Protein AF-A0A0F9NRI1-F1 (afdb_monomer_lite)

pLDDT: mean 72.28, std 18.92, range [35.47, 94.38]

Organism: NCBI:txid412755

Sequence (92 aa):
MGGDMSVIIGRYTEAQFAATLLHCGPHDWHTCETKCSLNVSRPINIDYKDRVYNYFFELFPEMVEEFPAYAASEQMHKWTTFWHEYIEWVES

Secondary structure (DSSP, 8-state):
---------TTS-HHHHHHHHHHH-S---TT-SS---S-TTS-S-HHHHHHHHHHHHHH-THHHHS--GGGHHHHHHHHHHHHHHHHHHHH-

Structure (mmCIF, N/CA/C/O backbone):
data_AF-A0A0F9NRI1-F1
#
_entry.id   AF-A0A0F9NRI1-F1
#
loop_
_atom_site.group_PDB
_atom_site.id
_atom_site.type_symbol
_atom_site.label_atom_id
_atom_site.label_alt_id
_atom_site.label_comp_id
_atom_site.label_asym_id
_atom_site.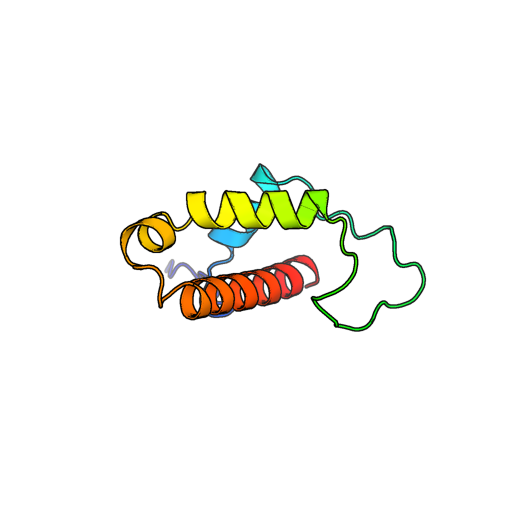label_entity_id
_atom_site.label_seq_id
_atom_site.pdbx_PDB_ins_code
_atom_site.Cartn_x
_atom_site.Cartn_y
_atom_site.Cartn_z
_atom_site.occupancy
_atom_site.B_iso_or_equiv
_atom_site.auth_seq_id
_atom_site.auth_comp_id
_atom_site.auth_asym_id
_atom_site.auth_atom_id
_atom_site.pdbx_PDB_model_num
ATOM 1 N N . MET A 1 1 ? -19.554 -1.361 27.124 1.00 45.81 1 MET A N 1
ATOM 2 C CA . MET A 1 1 ? -18.351 -2.185 26.881 1.00 45.81 1 MET A CA 1
ATOM 3 C C . MET A 1 1 ? -18.384 -2.592 25.423 1.00 45.81 1 MET A C 1
ATOM 5 O O . MET A 1 1 ? -19.425 -3.067 24.993 1.00 45.81 1 MET A O 1
ATOM 9 N N . GLY A 1 2 ? -17.313 -2.316 24.683 1.00 40.78 2 GLY A N 1
ATOM 10 C CA . GLY A 1 2 ? -17.252 -2.464 23.225 1.00 40.78 2 GLY A CA 1
ATOM 11 C C . GLY A 1 2 ? -16.680 -1.211 22.566 1.00 40.78 2 GLY A C 1
ATOM 12 O O . GLY A 1 2 ? -17.319 -0.632 21.700 1.00 40.78 2 GLY A O 1
ATOM 13 N N . GLY A 1 3 ? -15.543 -0.725 23.073 1.00 35.47 3 GLY A N 1
ATOM 14 C CA . GLY A 1 3 ? -14.738 0.257 22.357 1.00 35.47 3 GLY A CA 1
ATOM 15 C C . GLY A 1 3 ? -13.862 -0.533 21.405 1.00 35.47 3 GLY A C 1
ATOM 16 O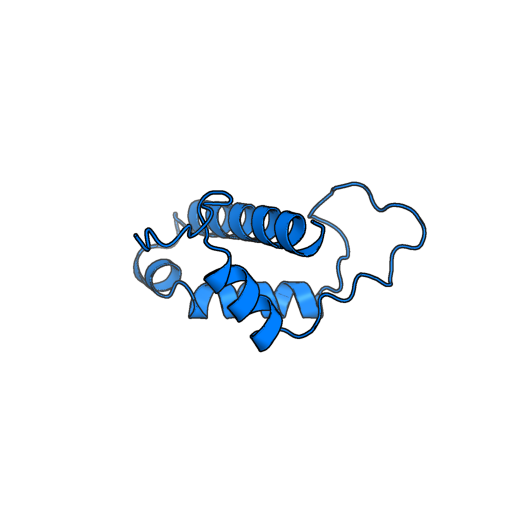 O . GLY A 1 3 ? -12.961 -1.231 21.863 1.00 35.47 3 GLY A O 1
ATOM 17 N N . ASP A 1 4 ? -14.227 -0.497 20.133 1.00 42.59 4 ASP A N 1
ATOM 18 C CA . ASP A 1 4 ? -13.501 -1.096 19.025 1.00 42.59 4 ASP A CA 1
ATOM 19 C C . ASP A 1 4 ? -12.061 -0.558 19.048 1.00 42.59 4 ASP A C 1
ATOM 21 O O . ASP A 1 4 ? -11.817 0.622 18.790 1.00 42.59 4 ASP A O 1
ATOM 25 N N . MET A 1 5 ? -11.118 -1.390 19.501 1.00 42.50 5 MET A N 1
ATOM 26 C CA . MET A 1 5 ? -9.689 -1.100 19.432 1.00 42.50 5 MET A CA 1
ATOM 27 C C . MET A 1 5 ? -9.252 -1.342 17.991 1.00 42.50 5 MET A C 1
ATOM 29 O O . MET A 1 5 ? -8.551 -2.305 17.698 1.00 42.50 5 MET A O 1
ATOM 33 N N . SER A 1 6 ? -9.650 -0.454 17.086 1.00 46.44 6 SER A N 1
ATOM 34 C CA . SER A 1 6 ? -8.891 -0.254 15.862 1.00 46.44 6 SER A CA 1
ATOM 35 C C . SER A 1 6 ? -7.528 0.283 16.298 1.00 46.44 6 SER A C 1
ATOM 37 O O . SER A 1 6 ? -7.387 1.475 16.587 1.00 46.44 6 SER A O 1
ATOM 39 N N . VAL A 1 7 ? -6.559 -0.618 16.472 1.00 47.91 7 VAL A N 1
ATOM 40 C CA . VAL A 1 7 ? -5.173 -0.270 16.766 1.00 47.91 7 VAL A CA 1
ATOM 41 C C . VAL A 1 7 ? -4.709 0.610 15.613 1.00 47.91 7 VAL A C 1
ATOM 43 O O . VAL A 1 7 ? -4.620 0.178 14.466 1.00 47.91 7 VAL A O 1
ATOM 46 N N . ILE A 1 8 ? -4.494 1.889 15.907 1.00 45.22 8 ILE A N 1
ATOM 47 C CA . ILE A 1 8 ? -3.892 2.820 14.962 1.00 45.22 8 ILE A CA 1
ATOM 48 C C . ILE A 1 8 ? -2.406 2.458 14.913 1.00 45.22 8 ILE A C 1
ATOM 50 O O . ILE A 1 8 ? -1.613 2.965 15.707 1.00 45.22 8 ILE A O 1
ATOM 54 N N . ILE A 1 9 ? -2.032 1.533 14.031 1.00 51.16 9 ILE A N 1
ATOM 55 C CA . ILE A 1 9 ? -0.631 1.319 13.665 1.00 51.16 9 ILE A CA 1
ATOM 56 C C . ILE A 1 9 ? -0.321 2.344 12.572 1.00 51.16 9 ILE A C 1
ATOM 58 O O . ILE A 1 9 ? -0.431 2.059 11.388 1.00 51.16 9 ILE A O 1
ATOM 62 N N . GLY A 1 10 ? -0.003 3.573 12.985 1.00 58.31 10 GLY A N 1
ATOM 63 C CA . GLY A 1 10 ? 0.429 4.632 12.069 1.00 58.31 10 GLY A CA 1
ATOM 64 C C . GLY A 1 10 ? -0.696 5.434 11.403 1.00 58.31 10 GLY A C 1
ATOM 65 O O . GLY A 1 10 ? -1.730 5.709 12.009 1.00 58.31 10 GLY A O 1
ATOM 66 N N . ARG A 1 11 ? -0.452 5.936 10.187 1.00 78.88 11 ARG A N 1
ATOM 67 C CA . ARG A 1 11 ? -1.415 6.774 9.439 1.00 78.88 11 ARG A CA 1
ATOM 68 C C . ARG A 1 11 ? -2.507 5.952 8.756 1.00 78.88 11 ARG A C 1
ATOM 70 O O . ARG A 1 11 ? -3.512 6.529 8.340 1.00 78.88 11 ARG A O 1
ATOM 77 N N . TYR A 1 12 ? -2.308 4.644 8.649 1.00 88.19 12 TYR A N 1
ATOM 78 C CA . TYR A 1 12 ? -3.221 3.701 8.017 1.00 88.19 12 TYR A CA 1
ATOM 79 C C . TYR A 1 12 ? -3.748 2.684 9.038 1.00 88.19 12 TYR A C 1
ATOM 81 O O . TYR A 1 12 ? -3.301 2.615 10.179 1.00 88.19 12 TYR A O 1
ATOM 89 N N . THR A 1 13 ? -4.779 1.937 8.658 1.00 90.31 13 THR A N 1
ATOM 90 C CA . THR A 1 13 ? -5.477 1.002 9.552 1.00 90.31 13 THR A CA 1
ATOM 91 C C . THR A 1 13 ? -5.182 -0.445 9.182 1.00 90.31 13 THR A C 1
ATOM 93 O O . THR A 1 13 ? -5.008 -0.772 8.007 1.00 90.31 13 THR A O 1
ATOM 96 N N . GLU A 1 14 ? -5.244 -1.347 10.166 1.00 90.81 14 GLU A N 1
ATOM 97 C CA . GLU A 1 14 ? -5.118 -2.793 9.928 1.00 90.81 14 GLU A CA 1
ATOM 98 C C . GLU A 1 14 ? -6.130 -3.309 8.895 1.00 90.81 14 GLU A C 1
ATOM 100 O O . GLU A 1 14 ? -5.814 -4.191 8.104 1.00 90.81 14 GLU A O 1
ATOM 105 N N . ALA A 1 15 ? -7.335 -2.731 8.840 1.00 92.06 15 ALA A N 1
ATOM 106 C CA . ALA A 1 15 ? -8.339 -3.091 7.843 1.00 92.06 15 ALA A CA 1
ATOM 107 C C . ALA A 1 15 ? -7.876 -2.782 6.407 1.00 92.06 15 ALA A C 1
ATOM 109 O O . ALA A 1 15 ? -8.135 -3.569 5.497 1.00 92.06 15 ALA A O 1
ATOM 110 N N . GLN A 1 16 ? -7.161 -1.672 6.197 1.00 93.94 16 GLN A N 1
ATOM 111 C CA . GLN A 1 16 ? -6.584 -1.320 4.893 1.00 93.94 16 GLN A CA 1
ATOM 112 C C . GLN A 1 16 ? -5.430 -2.259 4.529 1.00 93.94 16 GLN A C 1
ATOM 114 O O . GLN A 1 16 ? -5.317 -2.685 3.377 1.00 93.94 16 GLN A O 1
ATOM 119 N N . PHE A 1 17 ? -4.609 -2.644 5.507 1.00 92.19 17 PHE A N 1
ATOM 120 C CA . PHE A 1 17 ? -3.539 -3.622 5.305 1.00 92.19 17 PHE A CA 1
ATOM 121 C C . PHE A 1 17 ? -4.088 -5.017 4.986 1.00 92.19 17 PHE A C 1
ATOM 123 O O . PHE A 1 17 ? -3.659 -5.649 4.020 1.00 92.19 17 PHE A O 1
ATOM 130 N N . ALA A 1 18 ? -5.103 -5.469 5.722 1.00 91.81 18 ALA A N 1
ATOM 131 C CA . ALA A 1 18 ? -5.783 -6.732 5.469 1.00 91.81 18 ALA A CA 1
ATOM 132 C C . ALA A 1 18 ? -6.461 -6.744 4.091 1.00 91.81 18 ALA A C 1
ATOM 134 O O . ALA A 1 18 ? -6.307 -7.710 3.345 1.00 91.81 18 ALA A O 1
ATOM 135 N N . ALA A 1 19 ? -7.151 -5.661 3.711 1.00 94.00 19 ALA A N 1
ATOM 136 C CA . ALA A 1 19 ? -7.728 -5.515 2.374 1.00 94.00 19 ALA A CA 1
ATOM 137 C C . ALA A 1 19 ? -6.651 -5.607 1.281 1.00 94.00 19 ALA A C 1
ATOM 139 O O . ALA A 1 19 ? -6.831 -6.313 0.290 1.00 94.00 19 ALA A O 1
ATOM 140 N N . THR A 1 20 ? -5.500 -4.972 1.507 1.00 92.38 20 THR A N 1
ATOM 141 C CA . THR A 1 20 ? -4.347 -5.022 0.598 1.00 92.38 20 THR A CA 1
ATOM 142 C C . THR A 1 20 ? -3.820 -6.439 0.425 1.00 92.38 20 THR A C 1
ATOM 144 O O . THR A 1 20 ? -3.632 -6.876 -0.707 1.00 92.38 20 THR A O 1
ATOM 147 N N . LEU A 1 21 ? -3.633 -7.184 1.517 1.00 89.62 21 LEU A N 1
ATOM 148 C CA . LEU A 1 21 ? -3.172 -8.574 1.472 1.00 89.62 21 LEU A CA 1
ATOM 149 C C . LEU A 1 21 ? -4.185 -9.492 0.764 1.00 89.62 21 LEU A C 1
ATOM 151 O O . LEU A 1 21 ? -3.810 -10.344 -0.039 1.00 89.62 21 LEU A O 1
ATOM 155 N N . LEU A 1 22 ? -5.482 -9.302 1.023 1.00 91.75 22 LEU A N 1
ATOM 156 C CA . LEU A 1 22 ? -6.546 -10.068 0.368 1.00 91.75 22 LEU A CA 1
ATOM 157 C C . LEU A 1 22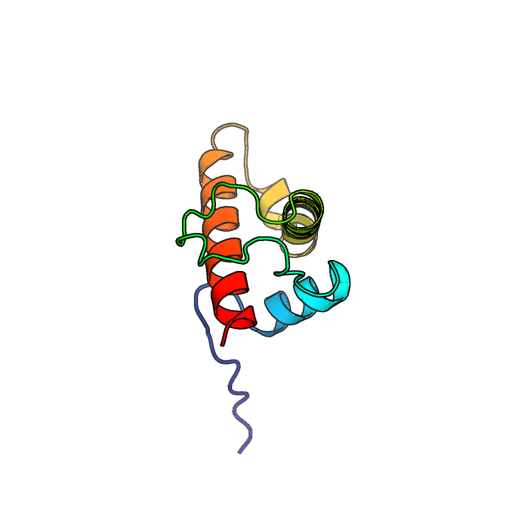 ? -6.603 -9.803 -1.141 1.00 91.75 22 LEU A C 1
ATOM 159 O O . LEU A 1 22 ? -6.824 -10.734 -1.914 1.00 91.75 22 LEU A O 1
ATOM 163 N N . HIS A 1 23 ? -6.403 -8.553 -1.558 1.00 92.75 23 HIS A N 1
ATOM 164 C CA . HIS A 1 23 ? -6.475 -8.160 -2.961 1.00 92.75 23 HIS A CA 1
ATOM 165 C C . HIS A 1 23 ? -5.196 -8.507 -3.737 1.00 92.75 23 HIS A C 1
ATOM 167 O O . HIS A 1 23 ? -5.253 -9.062 -4.832 1.00 92.75 23 HIS A O 1
ATOM 173 N N . CYS A 1 24 ? -4.027 -8.196 -3.175 1.00 88.62 24 CYS A N 1
ATOM 174 C CA . CYS A 1 24 ? -2.741 -8.307 -3.870 1.00 88.62 24 CYS A CA 1
ATOM 175 C C . CYS A 1 24 ? -2.129 -9.715 -3.799 1.00 88.62 24 CYS A C 1
ATOM 177 O O . CYS A 1 24 ? -1.169 -10.012 -4.528 1.00 88.62 24 CYS A O 1
ATOM 179 N N . GLY A 1 25 ? -2.708 -10.577 -2.958 1.00 83.88 25 GLY A N 1
ATOM 180 C CA . GLY A 1 25 ? -2.244 -11.926 -2.672 1.00 83.88 25 GLY A CA 1
ATOM 181 C C . GLY A 1 25 ? -1.319 -11.980 -1.453 1.00 83.88 25 GLY A C 1
ATOM 182 O O . GLY A 1 25 ? -1.016 -10.952 -0.849 1.00 83.88 25 GLY A O 1
ATOM 183 N N . PRO A 1 26 ? -0.856 -13.181 -1.071 1.00 79.00 26 PRO A N 1
ATOM 184 C CA . PRO A 1 26 ? 0.065 -13.328 0.046 1.00 79.00 26 PRO A CA 1
ATOM 185 C C . PRO A 1 26 ? 1.361 -12.556 -0.217 1.00 79.00 26 PRO A C 1
ATOM 187 O O . PRO A 1 26 ? 1.879 -12.552 -1.337 1.00 79.00 26 PRO A O 1
ATOM 190 N N . HIS A 1 27 ? 1.893 -11.933 0.834 1.00 69.31 27 HIS A N 1
ATOM 191 C CA . HIS A 1 27 ? 3.201 -11.297 0.785 1.00 69.31 27 HIS A CA 1
ATOM 192 C C . HIS A 1 27 ? 4.276 -12.380 0.619 1.00 69.31 27 HIS A C 1
ATOM 194 O O . HIS A 1 27 ? 4.564 -13.130 1.551 1.00 69.31 27 HIS A O 1
ATOM 200 N N . ASP A 1 28 ? 4.833 -12.504 -0.586 1.00 62.12 28 ASP A N 1
ATOM 201 C CA . ASP A 1 28 ? 5.820 -13.538 -0.902 1.00 62.12 28 ASP A CA 1
ATOM 202 C C . ASP A 1 28 ? 7.241 -13.015 -0.636 1.00 62.12 28 ASP A C 1
ATOM 204 O O . ASP A 1 28 ? 7.850 -12.333 -1.464 1.00 62.12 28 ASP A O 1
ATOM 208 N N . TRP A 1 29 ? 7.748 -13.294 0.569 1.00 58.84 29 TRP A N 1
ATOM 209 C CA . TRP A 1 29 ? 9.069 -12.867 1.052 1.00 58.84 29 TRP A CA 1
ATOM 210 C C . TRP A 1 29 ? 10.235 -13.691 0.460 1.00 58.84 29 TRP A C 1
ATOM 212 O O . TRP A 1 29 ? 11.410 -13.352 0.630 1.00 58.84 29 TRP A O 1
ATOM 222 N N . HIS A 1 30 ? 9.954 -14.797 -0.237 1.00 49.84 30 HIS A N 1
ATOM 223 C CA . HIS A 1 30 ? 10.934 -15.853 -0.518 1.00 49.84 30 HIS A CA 1
ATOM 224 C C . HIS A 1 30 ? 11.935 -15.593 -1.662 1.00 49.84 30 HIS A C 1
ATOM 226 O O . HIS A 1 30 ? 12.263 -16.505 -2.418 1.00 49.84 30 HIS A O 1
ATOM 232 N N . THR A 1 31 ? 12.538 -14.404 -1.753 1.00 43.97 31 THR A N 1
ATOM 233 C CA . THR A 1 31 ? 13.715 -14.202 -2.629 1.00 43.97 31 THR A CA 1
ATOM 234 C C . THR A 1 31 ? 14.899 -13.474 -1.999 1.00 43.97 31 THR A C 1
ATOM 236 O O . THR A 1 31 ? 15.810 -13.074 -2.721 1.00 43.97 31 THR A O 1
ATOM 239 N N . CYS A 1 32 ? 14.975 -13.339 -0.671 1.00 44.22 32 CYS A N 1
ATOM 240 C CA . CYS A 1 32 ? 16.235 -12.946 -0.036 1.00 44.22 32 CYS A CA 1
ATOM 241 C C . CYS A 1 32 ? 16.595 -13.868 1.134 1.00 44.22 32 CYS A C 1
ATOM 243 O O . CYS A 1 32 ? 16.302 -13.583 2.291 1.00 44.22 32 CYS A O 1
ATOM 245 N N . GLU A 1 33 ? 17.285 -14.972 0.823 1.00 42.28 33 GLU A N 1
ATOM 246 C CA . GLU A 1 33 ? 17.854 -15.919 1.802 1.00 42.28 33 GLU A CA 1
ATOM 247 C C . GLU A 1 33 ? 18.828 -15.256 2.795 1.00 42.28 33 GLU A C 1
ATOM 249 O O . GLU A 1 33 ? 19.165 -15.823 3.833 1.00 42.28 33 GLU A O 1
ATOM 254 N N . THR A 1 34 ? 19.266 -14.028 2.524 1.00 41.22 34 THR A N 1
ATOM 255 C CA . THR A 1 34 ? 20.206 -13.297 3.367 1.00 41.22 34 THR A CA 1
ATOM 256 C C . THR A 1 34 ? 19.692 -11.900 3.658 1.00 41.22 34 THR A C 1
ATOM 258 O O . THR A 1 34 ? 20.114 -10.963 2.989 1.00 41.22 34 THR A O 1
ATOM 261 N N . LYS A 1 35 ? 18.807 -11.770 4.660 1.00 43.59 35 LYS A N 1
ATOM 262 C CA . LYS A 1 35 ? 18.516 -10.522 5.397 1.00 43.59 35 LYS A CA 1
ATOM 263 C C . LYS A 1 35 ? 18.736 -9.265 4.548 1.00 43.59 35 LYS A C 1
ATOM 265 O O . LYS A 1 35 ? 19.640 -8.478 4.843 1.00 43.59 35 LYS A O 1
ATOM 270 N N . CYS A 1 36 ? 17.981 -9.123 3.457 1.00 42.47 36 CYS A N 1
ATOM 271 C CA . CYS A 1 36 ? 18.037 -7.903 2.669 1.00 42.47 36 CYS A CA 1
ATOM 272 C C . CYS A 1 36 ? 17.669 -6.780 3.629 1.00 42.47 36 CYS A C 1
ATOM 274 O O . CYS A 1 36 ? 16.578 -6.764 4.193 1.00 42.47 36 CYS A O 1
ATOM 276 N N . SER A 1 37 ? 18.648 -5.924 3.914 1.00 39.47 37 SER A N 1
ATOM 277 C CA . SER A 1 37 ? 18.454 -4.779 4.782 1.00 39.47 37 SER A CA 1
ATOM 278 C C . SER A 1 37 ? 17.280 -3.961 4.257 1.00 39.47 37 SER A C 1
ATOM 280 O O . SER A 1 37 ? 17.005 -3.991 3.058 1.00 39.47 37 SER A O 1
ATOM 282 N N . LEU A 1 38 ? 16.631 -3.240 5.170 1.00 42.25 38 LEU A N 1
ATOM 283 C CA . LEU A 1 38 ? 15.510 -2.296 5.034 1.00 42.25 38 LEU A CA 1
ATOM 284 C C . LEU A 1 38 ? 15.701 -1.178 3.977 1.00 42.25 38 LEU A C 1
ATOM 286 O O . LEU A 1 38 ? 15.242 -0.054 4.136 1.00 42.25 38 LEU A O 1
ATOM 290 N N . ASN A 1 39 ? 16.398 -1.436 2.877 1.00 43.16 39 ASN A N 1
ATOM 291 C CA . ASN A 1 39 ? 16.311 -0.664 1.660 1.00 43.16 39 ASN A CA 1
ATOM 292 C C . ASN A 1 39 ? 15.055 -1.114 0.918 1.00 43.16 39 ASN A C 1
ATOM 294 O O . ASN A 1 39 ? 15.098 -1.959 0.028 1.00 43.16 39 ASN A O 1
ATOM 298 N N . VAL A 1 40 ? 13.961 -0.428 1.229 1.00 50.56 40 VAL A N 1
ATOM 299 C CA . VAL A 1 40 ? 12.676 -0.287 0.509 1.00 50.56 40 VAL A CA 1
ATOM 300 C C . VAL A 1 40 ? 12.744 -0.161 -1.030 1.00 50.56 40 VAL A C 1
ATOM 302 O O . VAL A 1 40 ? 11.720 -0.068 -1.721 1.00 50.56 40 VAL A O 1
ATOM 305 N N . SER A 1 41 ? 13.952 -0.140 -1.586 1.00 41.38 41 SER A N 1
ATOM 306 C CA . SER A 1 41 ? 14.282 0.277 -2.937 1.00 41.38 41 SER A CA 1
ATOM 307 C C . SER A 1 41 ? 14.749 -0.848 -3.871 1.00 41.38 41 SER A C 1
ATOM 309 O O . SER A 1 41 ? 14.848 -0.551 -5.058 1.00 41.38 41 SER A O 1
ATOM 311 N N . ARG A 1 42 ? 15.040 -2.098 -3.443 1.00 48.47 42 ARG A N 1
ATOM 312 C CA . ARG A 1 42 ? 15.479 -3.189 -4.368 1.00 48.47 42 ARG A CA 1
ATOM 313 C C . ARG A 1 42 ? 15.283 -4.629 -3.846 1.00 48.47 42 ARG A C 1
ATOM 315 O O . ARG A 1 42 ? 15.475 -4.859 -2.662 1.00 48.47 42 ARG A O 1
ATOM 322 N N . PRO A 1 43 ? 15.160 -5.609 -4.763 1.00 46.62 43 PRO A N 1
ATOM 323 C CA . PRO A 1 43 ? 13.938 -5.974 -5.462 1.00 46.62 43 PRO A CA 1
ATOM 324 C C . PRO A 1 43 ? 13.089 -6.892 -4.562 1.00 46.62 43 PRO A C 1
ATOM 326 O O . PRO A 1 43 ? 13.246 -8.111 -4.553 1.00 46.62 43 PRO A O 1
ATOM 329 N N . ILE A 1 44 ? 12.166 -6.291 -3.816 1.00 57.91 44 ILE A N 1
ATOM 330 C CA . ILE A 1 44 ? 10.933 -6.992 -3.443 1.00 57.91 44 ILE A CA 1
ATOM 331 C C . ILE A 1 44 ? 10.284 -7.392 -4.764 1.00 57.91 44 ILE A C 1
ATOM 333 O O . ILE A 1 44 ? 10.371 -6.595 -5.699 1.00 57.91 44 ILE A O 1
ATOM 337 N N . ASN A 1 45 ? 9.714 -8.598 -4.848 1.00 69.81 45 ASN A N 1
ATOM 338 C CA . ASN A 1 45 ? 8.902 -9.070 -5.970 1.00 69.81 45 ASN A CA 1
ATOM 339 C C . ASN A 1 45 ? 8.179 -7.876 -6.619 1.00 69.81 45 ASN A C 1
ATOM 341 O O . ASN A 1 45 ? 7.222 -7.348 -6.048 1.00 69.81 45 ASN A O 1
ATOM 345 N N . ILE A 1 46 ? 8.738 -7.367 -7.726 1.00 74.00 46 ILE A N 1
ATOM 346 C CA . ILE A 1 46 ? 8.355 -6.051 -8.257 1.00 74.00 46 ILE A CA 1
ATOM 347 C C . ILE A 1 46 ? 6.894 -6.094 -8.676 1.00 74.00 46 ILE A C 1
ATOM 349 O O . ILE A 1 46 ? 6.149 -5.168 -8.390 1.00 74.00 46 ILE A O 1
ATOM 353 N N . ASP A 1 47 ? 6.461 -7.254 -9.169 1.00 79.75 47 ASP A N 1
ATOM 354 C CA . ASP A 1 47 ? 5.079 -7.534 -9.508 1.00 79.75 47 ASP A CA 1
ATOM 355 C C . ASP A 1 47 ? 4.166 -7.438 -8.278 1.00 79.75 47 ASP A C 1
ATOM 357 O O . ASP A 1 47 ? 3.044 -6.950 -8.387 1.00 79.75 47 ASP A O 1
ATOM 361 N N . TYR A 1 48 ? 4.603 -7.902 -7.100 1.00 83.38 48 TYR A N 1
ATOM 362 C CA . TYR A 1 48 ? 3.834 -7.743 -5.859 1.00 83.38 48 TYR A CA 1
ATOM 363 C C . TYR A 1 48 ? 3.760 -6.278 -5.433 1.00 83.38 48 TYR A C 1
ATOM 365 O O . TYR A 1 48 ? 2.676 -5.770 -5.150 1.00 83.38 48 TYR A O 1
ATOM 373 N N . LYS A 1 49 ? 4.901 -5.584 -5.424 1.00 83.00 49 LYS A N 1
ATOM 374 C CA . LYS A 1 49 ? 4.963 -4.164 -5.064 1.00 83.00 49 LYS A CA 1
ATOM 375 C C . LYS A 1 49 ? 4.103 -3.311 -5.999 1.00 83.00 49 LYS A C 1
ATOM 377 O O . LYS A 1 49 ? 3.396 -2.434 -5.517 1.00 83.00 49 LYS A O 1
ATOM 382 N N . ASP A 1 50 ? 4.120 -3.596 -7.297 1.00 85.44 50 ASP A N 1
ATOM 383 C CA . ASP A 1 50 ? 3.328 -2.893 -8.306 1.00 85.44 50 ASP A CA 1
ATOM 384 C C . ASP A 1 50 ? 1.829 -3.172 -8.138 1.00 85.44 50 ASP A C 1
ATOM 386 O O . ASP A 1 50 ? 1.018 -2.257 -8.271 1.00 85.44 50 ASP A O 1
ATOM 390 N N . ARG A 1 51 ? 1.432 -4.401 -7.769 1.00 89.00 51 ARG A N 1
ATOM 391 C CA . ARG A 1 51 ? 0.035 -4.694 -7.398 1.00 89.00 51 ARG A CA 1
ATOM 392 C C . ARG A 1 51 ? -0.411 -3.874 -6.192 1.00 89.00 51 ARG A C 1
ATOM 394 O O . ARG A 1 51 ? -1.465 -3.251 -6.254 1.00 89.00 51 ARG A O 1
ATOM 401 N N . VAL A 1 52 ? 0.404 -3.829 -5.137 1.00 90.69 52 VAL A N 1
ATOM 402 C CA . VAL A 1 52 ? 0.097 -3.033 -3.939 1.00 90.69 52 VAL A CA 1
ATOM 403 C C . VAL A 1 52 ? 0.070 -1.537 -4.258 1.00 90.69 52 VAL A C 1
ATOM 405 O O . VAL A 1 52 ? -0.810 -0.832 -3.775 1.00 90.69 52 VAL A O 1
ATOM 408 N N . TYR A 1 53 ? 0.977 -1.054 -5.111 1.00 90.06 53 TYR A N 1
ATOM 409 C CA . TYR A 1 53 ? 0.992 0.332 -5.581 1.00 90.06 53 TYR A CA 1
ATOM 410 C C . TYR A 1 53 ? -0.284 0.695 -6.337 1.00 90.06 53 TYR A C 1
ATOM 412 O O . TYR A 1 53 ? -0.887 1.724 -6.056 1.00 90.06 53 TYR A O 1
ATOM 420 N N . ASN A 1 54 ? -0.727 -0.152 -7.265 1.00 90.88 54 ASN A N 1
ATOM 421 C CA . ASN A 1 54 ? -1.963 0.094 -8.004 1.00 90.88 54 ASN A CA 1
ATOM 422 C C . ASN A 1 54 ? -3.177 0.066 -7.068 1.00 90.88 54 ASN A C 1
ATOM 424 O O . ASN A 1 54 ? -3.996 0.983 -7.095 1.00 90.88 54 ASN A O 1
ATOM 428 N N . TYR A 1 55 ? -3.244 -0.929 -6.180 1.00 94.38 55 TYR A N 1
ATOM 429 C CA . TYR A 1 55 ? -4.340 -1.056 -5.223 1.00 94.38 55 TYR A CA 1
ATOM 430 C C . TYR A 1 55 ? -4.383 0.090 -4.203 1.00 94.38 55 TYR A C 1
ATOM 432 O O . TYR A 1 55 ? -5.458 0.480 -3.755 1.00 94.38 55 TYR A O 1
ATOM 440 N N . PHE A 1 56 ? -3.243 0.700 -3.870 1.00 93.06 56 PHE A N 1
ATOM 441 C CA . PHE A 1 56 ? -3.198 1.890 -3.021 1.00 93.06 56 PHE A CA 1
ATOM 442 C C . PHE A 1 56 ? -4.059 3.033 -3.585 1.00 93.06 56 PHE A C 1
ATOM 444 O O . PHE A 1 56 ? -4.796 3.666 -2.834 1.00 93.06 56 PHE A O 1
ATOM 451 N N . PHE A 1 57 ? -4.048 3.269 -4.899 1.00 91.12 57 PHE A N 1
ATOM 452 C CA . PHE A 1 57 ? -4.910 4.294 -5.507 1.00 91.12 57 PHE A CA 1
ATOM 453 C C . PHE A 1 57 ? -6.378 3.869 -5.617 1.00 91.12 57 PHE A C 1
ATOM 455 O O . PHE A 1 57 ? -7.247 4.731 -5.715 1.00 91.12 57 PHE A O 1
ATOM 462 N N . GLU A 1 58 ? -6.673 2.569 -5.567 1.00 93.44 58 GLU A N 1
ATOM 463 C CA . GLU A 1 58 ? -8.050 2.077 -5.438 1.00 93.44 58 GLU A CA 1
ATOM 464 C C . GLU A 1 58 ? -8.589 2.264 -4.012 1.00 93.44 58 GLU A C 1
ATOM 466 O O . GLU A 1 58 ? -9.762 2.587 -3.834 1.00 93.44 58 GLU A O 1
ATOM 471 N N . LEU A 1 59 ? -7.736 2.091 -2.996 1.00 91.69 59 LEU A N 1
ATO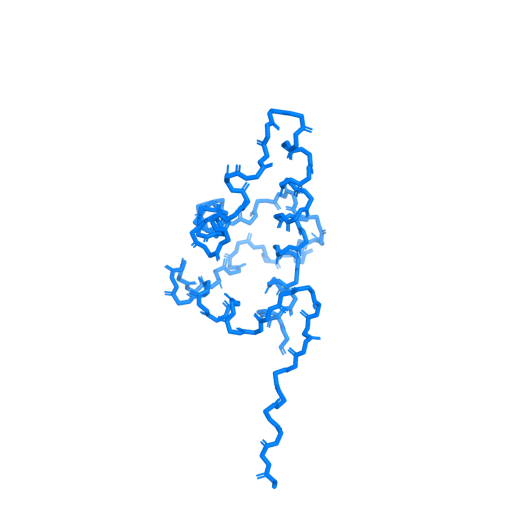M 472 C CA . LEU A 1 59 ? -8.070 2.327 -1.588 1.00 91.69 59 LEU A CA 1
ATOM 473 C C . LEU A 1 59 ? -8.232 3.812 -1.253 1.00 91.69 59 LEU A C 1
ATOM 475 O O . LEU A 1 59 ? -9.049 4.152 -0.398 1.00 91.69 59 LEU A O 1
ATOM 479 N N . PHE A 1 60 ? -7.445 4.669 -1.904 1.00 90.56 60 PHE A N 1
ATOM 480 C CA . PHE A 1 60 ? -7.376 6.107 -1.643 1.00 90.56 60 PHE A CA 1
ATOM 481 C C . PHE A 1 60 ? -7.583 6.905 -2.941 1.00 90.56 60 PHE A C 1
ATOM 483 O O . PHE A 1 60 ? -6.640 7.536 -3.437 1.00 90.56 60 PHE A O 1
ATOM 490 N N . PRO A 1 61 ? -8.790 6.871 -3.540 1.00 88.12 61 PRO A N 1
ATOM 491 C CA . PRO A 1 61 ? -9.066 7.543 -4.811 1.00 88.12 61 PRO A CA 1
ATOM 492 C C . PRO A 1 61 ? -8.852 9.063 -4.744 1.00 88.12 61 PRO A C 1
ATOM 494 O O . PRO A 1 61 ? -8.487 9.678 -5.747 1.00 88.12 61 PRO A O 1
ATOM 497 N N . GLU A 1 62 ? -8.974 9.675 -3.562 1.00 84.12 62 GLU A N 1
ATOM 498 C CA . GLU A 1 62 ? -8.671 11.091 -3.333 1.00 84.12 62 GLU A CA 1
ATOM 499 C C . GLU A 1 62 ? -7.220 11.447 -3.696 1.00 84.12 62 GLU A C 1
ATOM 501 O O . GLU A 1 62 ? -6.931 12.562 -4.126 1.00 84.12 62 GLU A O 1
ATOM 506 N N . MET A 1 63 ? -6.300 10.479 -3.625 1.00 78.94 63 MET A N 1
ATOM 507 C CA . MET A 1 63 ? -4.899 10.675 -4.001 1.00 78.94 63 MET A CA 1
ATOM 508 C C . MET A 1 63 ? -4.714 10.861 -5.510 1.00 78.94 63 MET A C 1
ATOM 510 O O . MET A 1 63 ? -3.686 11.394 -5.931 1.00 78.94 63 MET A O 1
ATOM 514 N N . VAL A 1 64 ? -5.686 10.435 -6.321 1.00 76.69 64 VAL A N 1
ATOM 515 C CA . VAL A 1 64 ? -5.703 10.634 -7.777 1.00 76.69 64 VAL A CA 1
ATOM 516 C C . VAL A 1 64 ? -6.350 11.975 -8.132 1.00 76.69 64 VAL A C 1
ATOM 518 O O . VAL A 1 64 ? -5.882 12.658 -9.042 1.00 76.69 64 VAL A O 1
ATOM 521 N N 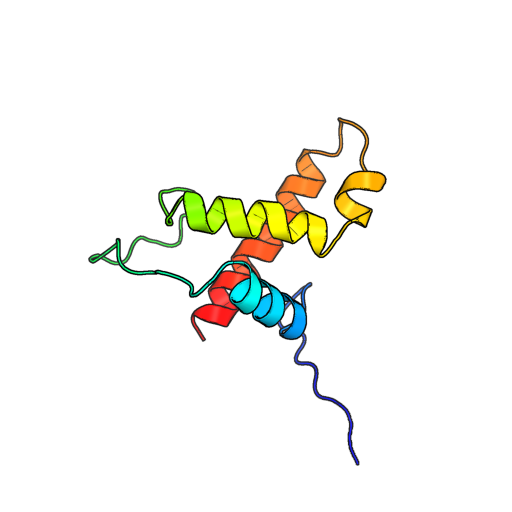. GLU A 1 65 ? -7.402 12.366 -7.410 1.00 69.06 65 GLU A N 1
ATOM 522 C CA . GLU A 1 65 ? -8.214 13.548 -7.727 1.00 69.06 65 GLU A CA 1
ATOM 523 C C . GLU A 1 65 ? -7.622 14.869 -7.201 1.00 69.06 65 GLU A C 1
ATOM 525 O O . GLU A 1 65 ? -7.789 15.911 -7.837 1.00 69.06 65 GLU A O 1
ATOM 530 N N . GLU A 1 66 ? -6.903 14.855 -6.074 1.00 61.12 66 GLU A N 1
ATOM 531 C CA . GLU A 1 66 ? -6.497 16.087 -5.373 1.00 61.12 66 GLU A CA 1
ATOM 532 C C . GLU A 1 66 ? -5.198 16.742 -5.882 1.00 61.12 66 GLU A C 1
ATOM 534 O O . GLU A 1 66 ? -4.865 17.859 -5.477 1.00 61.12 66 GLU A O 1
ATOM 539 N N . PHE A 1 67 ? -4.443 16.100 -6.778 1.00 58.56 67 PHE A N 1
ATOM 540 C CA . PHE A 1 67 ? -3.027 16.431 -6.959 1.00 58.56 67 PHE A CA 1
ATOM 541 C C . PHE A 1 67 ? -2.635 16.795 -8.407 1.00 58.56 67 PHE A C 1
ATOM 543 O O . PHE A 1 67 ? -2.324 15.922 -9.218 1.00 58.56 67 PHE A O 1
ATOM 550 N N . PRO A 1 68 ? -2.578 18.097 -8.761 1.00 58.47 68 PRO A N 1
ATOM 551 C CA . PRO A 1 68 ? -1.923 18.571 -9.989 1.00 58.47 68 PRO A CA 1
ATOM 552 C C . PRO A 1 68 ? -0.430 18.189 -10.035 1.00 58.47 68 PRO A C 1
ATOM 554 O O . PRO A 1 68 ? 0.182 17.923 -9.009 1.00 58.47 68 PRO A O 1
ATOM 557 N N . ALA A 1 69 ? 0.186 18.209 -11.225 1.00 58.91 69 ALA A N 1
ATOM 558 C CA . ALA A 1 69 ? 1.514 17.637 -11.534 1.00 58.91 69 ALA A CA 1
ATOM 559 C C . ALA A 1 69 ? 2.691 17.967 -10.576 1.00 58.91 69 ALA A C 1
ATOM 561 O O . ALA A 1 69 ? 3.691 17.253 -10.576 1.00 58.91 69 ALA A O 1
ATOM 562 N N . TYR A 1 70 ? 2.598 19.014 -9.749 1.00 55.12 70 TYR A N 1
ATOM 563 C CA . TYR A 1 70 ? 3.584 19.341 -8.707 1.00 55.12 70 TYR A CA 1
ATOM 564 C C . TYR A 1 70 ? 3.457 18.499 -7.425 1.00 55.12 70 TYR A C 1
ATOM 566 O O . TYR A 1 70 ? 4.335 18.556 -6.567 1.00 55.12 70 TYR A O 1
ATOM 574 N N . ALA A 1 71 ? 2.397 17.708 -7.291 1.00 64.06 71 ALA A N 1
ATOM 575 C CA . ALA A 1 71 ? 2.106 16.902 -6.115 1.00 64.06 71 ALA A CA 1
ATOM 576 C C . ALA A 1 71 ? 2.460 15.413 -6.255 1.00 64.06 71 ALA A C 1
ATOM 578 O O . ALA A 1 71 ? 2.232 14.621 -5.340 1.00 64.06 71 ALA A O 1
ATOM 579 N N . ALA A 1 72 ? 3.126 15.042 -7.351 1.00 71.56 72 ALA A N 1
ATOM 580 C CA . ALA A 1 72 ? 3.727 13.720 -7.502 1.00 71.56 72 ALA A CA 1
ATOM 581 C C . ALA A 1 72 ? 4.687 13.379 -6.341 1.00 71.56 72 ALA A C 1
ATOM 583 O O . ALA A 1 72 ? 4.796 12.223 -5.939 1.00 71.56 72 ALA A O 1
ATOM 584 N N . SER A 1 73 ? 5.357 14.382 -5.757 1.00 75.12 73 SER A N 1
ATOM 585 C CA . SER A 1 73 ? 6.221 14.201 -4.582 1.00 75.12 73 SER A CA 1
ATOM 586 C C . SER A 1 73 ? 5.436 13.852 -3.313 1.00 75.12 73 SER A C 1
ATOM 588 O O . SER A 1 73 ? 5.895 13.027 -2.524 1.00 75.12 73 SER A O 1
ATOM 590 N N . GLU A 1 74 ? 4.250 14.431 -3.123 1.00 78.94 74 GLU A N 1
ATOM 591 C CA . GLU A 1 74 ? 3.390 14.152 -1.972 1.00 78.94 74 GLU A CA 1
ATOM 592 C C . GLU A 1 74 ? 2.718 12.783 -2.097 1.00 78.94 74 GLU A C 1
ATOM 594 O O . GLU A 1 74 ? 2.741 12.003 -1.145 1.00 78.94 74 GLU A O 1
ATOM 599 N N . GLN A 1 75 ? 2.207 12.445 -3.286 1.00 80.44 75 GLN A N 1
ATOM 600 C CA . GLN A 1 75 ? 1.701 11.102 -3.587 1.00 80.44 75 GLN A CA 1
ATOM 601 C C . GLN A 1 75 ? 2.776 10.043 -3.331 1.00 80.44 75 GLN A C 1
ATOM 603 O O . GLN A 1 75 ? 2.522 9.048 -2.653 1.00 80.44 75 GLN A O 1
ATOM 608 N N . MET A 1 76 ? 4.003 10.285 -3.804 1.00 83.31 76 MET A N 1
ATOM 609 C CA . MET A 1 76 ? 5.126 9.378 -3.578 1.00 83.31 76 MET A CA 1
ATOM 610 C C . MET A 1 76 ? 5.471 9.249 -2.091 1.00 83.31 76 MET A C 1
ATOM 612 O O . MET A 1 76 ? 5.788 8.152 -1.629 1.00 83.31 76 MET A O 1
ATOM 616 N N . HIS A 1 77 ? 5.394 10.341 -1.323 1.00 83.94 77 HIS A N 1
ATOM 617 C CA . HIS A 1 77 ? 5.609 10.299 0.121 1.00 83.94 77 HIS A CA 1
ATOM 618 C C . HIS A 1 77 ? 4.543 9.454 0.827 1.00 83.94 77 HIS A C 1
ATOM 620 O O . HIS A 1 77 ? 4.900 8.552 1.580 1.00 83.94 77 HIS A O 1
ATOM 626 N N . LYS A 1 78 ? 3.254 9.687 0.542 1.00 87.06 78 LYS A N 1
ATOM 627 C CA . LYS A 1 78 ? 2.139 8.922 1.124 1.00 87.06 78 LYS A CA 1
ATOM 628 C C . LYS A 1 78 ? 2.225 7.438 0.770 1.00 87.06 78 LYS A C 1
ATOM 630 O O . LYS A 1 78 ? 2.154 6.602 1.664 1.00 87.06 78 LYS A O 1
ATOM 635 N N . TRP A 1 79 ? 2.491 7.122 -0.497 1.00 89.38 79 TRP A N 1
ATOM 636 C CA . TRP A 1 79 ? 2.763 5.753 -0.935 1.00 89.38 79 TRP A CA 1
ATOM 637 C C . TRP A 1 79 ? 3.922 5.119 -0.154 1.00 89.38 79 TRP A C 1
ATOM 639 O O . TRP A 1 79 ? 3.799 4.012 0.362 1.00 89.38 79 TRP A O 1
ATOM 649 N N . THR A 1 80 ? 5.049 5.826 -0.029 1.00 86.38 80 THR A N 1
ATOM 650 C CA . THR A 1 80 ? 6.229 5.307 0.678 1.00 86.38 80 THR A CA 1
ATOM 651 C C . THR A 1 80 ? 5.926 5.048 2.155 1.00 86.38 80 THR A C 1
ATOM 653 O O . THR A 1 80 ? 6.373 4.044 2.699 1.00 86.38 80 THR A O 1
ATOM 656 N N . THR A 1 81 ? 5.158 5.925 2.807 1.00 87.75 81 THR A N 1
ATOM 657 C CA . THR A 1 81 ? 4.709 5.719 4.191 1.00 87.75 81 THR A CA 1
ATOM 658 C C . THR A 1 81 ? 3.786 4.511 4.308 1.00 87.75 81 THR A C 1
ATOM 660 O O . THR A 1 81 ? 4.038 3.660 5.153 1.00 87.75 81 THR A O 1
ATOM 663 N N . PHE A 1 82 ? 2.777 4.396 3.438 1.00 90.50 82 PHE A N 1
ATOM 664 C CA . PHE A 1 82 ? 1.866 3.250 3.419 1.00 90.50 82 PHE A CA 1
ATOM 665 C C . PHE A 1 82 ? 2.621 1.933 3.284 1.00 90.50 82 PHE A C 1
ATOM 667 O O . PHE A 1 82 ? 2.401 1.002 4.048 1.00 90.50 82 PHE A O 1
ATOM 674 N N . TRP A 1 83 ? 3.546 1.877 2.328 1.00 88.81 83 TRP A N 1
ATOM 675 C CA . TRP A 1 83 ? 4.326 0.684 2.050 1.00 88.81 83 TRP A CA 1
ATOM 676 C C . TRP A 1 83 ? 5.177 0.239 3.246 1.00 88.81 83 TRP A C 1
ATOM 678 O O . TRP A 1 83 ? 5.259 -0.956 3.516 1.00 88.81 83 TRP A O 1
ATOM 688 N N . HIS A 1 84 ? 5.773 1.182 3.983 1.00 84.38 84 HIS A N 1
ATOM 689 C CA . HIS A 1 84 ? 6.511 0.864 5.207 1.00 84.38 84 HIS A CA 1
ATOM 690 C C . HIS A 1 84 ? 5.606 0.303 6.303 1.00 84.38 84 HIS A C 1
ATOM 692 O O . HIS A 1 84 ? 5.886 -0.781 6.804 1.00 84.38 84 HIS A O 1
ATOM 698 N N . GLU A 1 85 ? 4.524 1.008 6.646 1.00 87.94 85 GLU A N 1
ATOM 699 C CA . GLU A 1 85 ? 3.615 0.580 7.720 1.00 87.94 85 GLU A CA 1
ATOM 700 C C . GLU A 1 85 ? 2.956 -0.771 7.385 1.00 87.94 85 GLU A C 1
ATOM 702 O O . GLU A 1 85 ? 2.815 -1.633 8.248 1.00 87.94 85 GLU A O 1
ATOM 707 N N . TYR A 1 86 ? 2.627 -0.993 6.108 1.00 87.50 86 TYR A N 1
ATOM 708 C CA . TYR A 1 86 ? 2.096 -2.261 5.619 1.00 87.50 86 TYR A CA 1
ATOM 709 C C . TYR A 1 86 ? 3.087 -3.422 5.786 1.00 87.50 86 TYR A C 1
ATOM 711 O O . TYR A 1 86 ? 2.690 -4.488 6.252 1.00 87.50 86 TYR A O 1
ATOM 719 N N . ILE A 1 87 ? 4.364 -3.235 5.425 1.00 83.75 87 ILE A N 1
ATOM 720 C CA . ILE A 1 87 ? 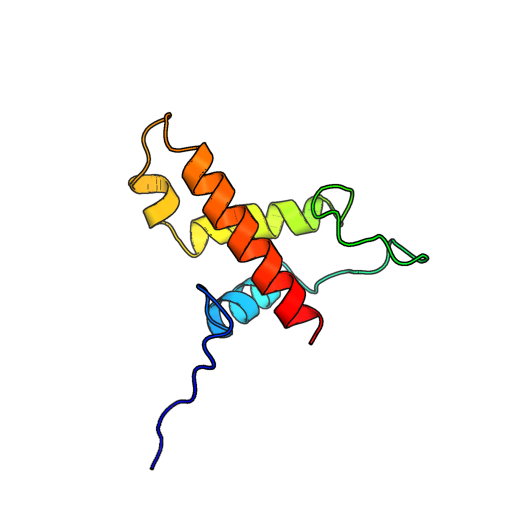5.394 -4.267 5.624 1.00 83.75 87 ILE A CA 1
ATOM 721 C C . ILE A 1 87 ? 5.567 -4.561 7.113 1.00 83.75 87 ILE A C 1
ATOM 723 O O . ILE A 1 87 ? 5.540 -5.726 7.497 1.00 83.75 87 ILE A O 1
ATOM 727 N N . GLU A 1 88 ? 5.702 -3.526 7.946 1.00 81.50 88 GLU A N 1
ATOM 728 C CA . GLU A 1 88 ? 5.874 -3.692 9.393 1.00 81.50 88 GLU A CA 1
ATOM 729 C C . GLU A 1 88 ? 4.721 -4.491 10.015 1.00 81.50 88 GLU A C 1
ATOM 731 O O . GLU A 1 88 ? 4.962 -5.359 10.851 1.00 81.50 88 GLU A O 1
ATOM 736 N N . TRP A 1 89 ? 3.481 -4.250 9.573 1.00 86.56 89 TRP A N 1
ATOM 737 C CA . TRP A 1 89 ? 2.309 -5.005 10.019 1.00 86.56 89 TRP A CA 1
ATOM 738 C C . TRP A 1 89 ? 2.298 -6.460 9.531 1.00 86.56 89 TRP A C 1
ATOM 740 O O . TRP A 1 89 ? 1.932 -7.358 10.281 1.00 86.56 89 TRP A O 1
ATOM 750 N N . VAL A 1 90 ? 2.699 -6.720 8.282 1.00 82.25 90 VAL A N 1
ATOM 751 C CA . VAL A 1 90 ? 2.799 -8.097 7.764 1.00 82.25 90 VAL A CA 1
ATOM 752 C C . VAL A 1 90 ? 3.900 -8.892 8.484 1.00 82.25 90 VAL A C 1
ATOM 754 O O . VAL A 1 90 ? 3.796 -10.113 8.594 1.00 82.25 90 VAL A O 1
ATOM 757 N N . GLU A 1 91 ? 4.952 -8.219 8.958 1.00 77.81 91 GLU A N 1
ATOM 758 C CA . GLU A 1 91 ? 6.091 -8.829 9.656 1.00 77.81 91 GLU A CA 1
ATOM 759 C C . GLU A 1 91 ? 5.876 -9.055 11.167 1.00 77.81 91 GLU A C 1
ATOM 761 O O . GLU A 1 91 ? 6.657 -9.800 11.770 1.00 77.81 91 GLU A O 1
ATOM 766 N N . SER A 1 92 ? 4.866 -8.428 11.785 1.00 77.00 92 SER A N 1
ATOM 767 C CA . SER A 1 92 ? 4.577 -8.523 13.231 1.00 77.00 92 SER A CA 1
ATOM 768 C C . SER A 1 92 ? 3.784 -9.768 13.620 1.00 77.00 92 SER A C 1
ATOM 770 O O . SER A 1 92 ? 4.124 -10.375 14.664 1.00 77.00 92 SER A O 1
#

Foldseek 3Di:
DDDPCQPCLDPDTPVLLVVLCVQLDHQDPPDPPDCPDPPPPDDRPVSSLVSSLVVVCVVPVVLVVVDDPVCPVVSVVVSVRCVVSSVVVSVD

Radius of gyration: 14.55 Å; chains: 1; bounding box: 39×35×38 Å